Protein AF-A0A0Q5D3X7-F1 (afdb_monomer_lite)

Sequence (63 aa):
MIQEAIESGMARRELLETLGGLRISDFIPPHAGEPVADYAARATGELMVRYLAQDKDDTVPPV

Radius of gyration: 14.39 Å; chains: 1; boundi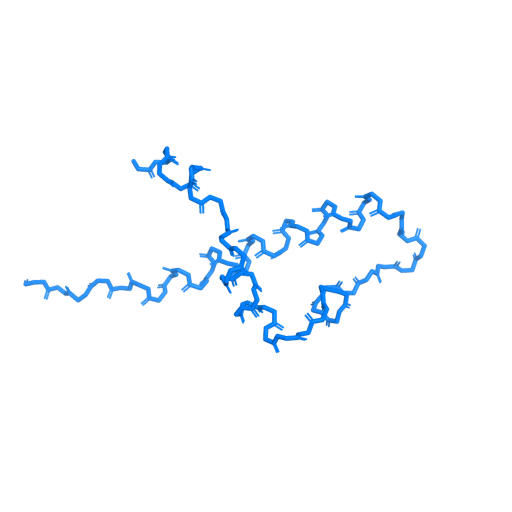ng box: 30×23×45 Å

pLDDT: mean 74.89, std 16.82, range [40.62, 96.19]

Structure (mmCIF, N/CA/C/O backbone):
data_AF-A0A0Q5D3X7-F1
#
_entry.id   AF-A0A0Q5D3X7-F1
#
loop_
_atom_site.group_PDB
_atom_site.id
_atom_site.type_symbol
_atom_site.label_atom_id
_atom_site.label_alt_id
_atom_site.label_comp_id
_atom_site.label_asym_id
_atom_site.label_entity_id
_atom_site.label_seq_id
_atom_site.pdbx_PDB_ins_code
_atom_site.Cartn_x
_atom_site.Cartn_y
_atom_site.Cartn_z
_atom_site.occupancy
_atom_site.B_iso_or_equiv
_atom_site.auth_seq_id
_atom_site.auth_comp_id
_atom_site.auth_asym_id
_atom_site.auth_atom_id
_atom_site.pdbx_PDB_model_num
ATOM 1 N N . MET A 1 1 ? 19.245 10.505 -16.145 1.00 49.94 1 MET A N 1
ATOM 2 C CA . MET A 1 1 ? 18.054 9.633 -16.136 1.00 49.94 1 MET A CA 1
ATOM 3 C C . MET A 1 1 ? 17.518 9.501 -14.710 1.00 49.94 1 MET A C 1
ATOM 5 O O . MET A 1 1 ? 17.665 8.464 -14.093 1.00 49.94 1 MET A O 1
ATOM 9 N N . ILE A 1 2 ? 16.980 10.582 -14.141 1.00 46.16 2 ILE A N 1
ATOM 10 C CA . ILE A 1 2 ? 16.214 10.550 -12.871 1.00 46.16 2 ILE A CA 1
ATOM 11 C C . ILE A 1 2 ? 14.844 11.191 -13.122 1.00 46.16 2 ILE A C 1
ATOM 13 O O . ILE A 1 2 ? 13.840 10.719 -12.613 1.00 46.16 2 ILE A O 1
ATOM 17 N N . GLN A 1 3 ? 14.799 12.201 -13.999 1.00 42.12 3 GLN A N 1
ATOM 18 C CA . GLN A 1 3 ? 13.575 12.861 -14.446 1.00 42.12 3 GLN A CA 1
ATOM 19 C C . GLN A 1 3 ? 12.539 11.890 -15.043 1.00 42.12 3 GLN A C 1
ATOM 21 O O . GLN A 1 3 ? 11.388 11.923 -14.627 1.00 42.12 3 GLN A O 1
ATOM 26 N N . GLU A 1 4 ? 12.951 10.970 -15.922 1.00 48.09 4 GLU A N 1
ATOM 27 C CA . GLU A 1 4 ? 12.046 9.958 -16.497 1.00 48.09 4 GLU A CA 1
ATOM 28 C C . GLU A 1 4 ? 11.529 8.961 -15.455 1.00 48.09 4 GLU A C 1
ATOM 30 O O . GLU A 1 4 ? 10.376 8.573 -15.532 1.00 48.09 4 GLU A O 1
ATOM 35 N N . ALA A 1 5 ? 12.319 8.603 -14.436 1.00 51.34 5 ALA A N 1
ATOM 36 C CA . ALA A 1 5 ? 11.858 7.735 -13.348 1.00 51.34 5 ALA A CA 1
ATOM 37 C C . ALA A 1 5 ? 10.872 8.452 -12.401 1.00 51.34 5 ALA A C 1
ATOM 39 O O . ALA A 1 5 ? 10.012 7.812 -11.801 1.00 51.34 5 ALA A O 1
ATOM 40 N N . ILE A 1 6 ? 10.975 9.784 -12.277 1.00 49.88 6 ILE A N 1
ATOM 41 C CA . ILE A 1 6 ? 10.036 10.617 -11.508 1.00 49.88 6 ILE A CA 1
ATOM 42 C C . ILE A 1 6 ? 8.721 10.818 -12.281 1.00 49.88 6 ILE A C 1
ATOM 44 O O . ILE A 1 6 ? 7.647 10.717 -11.693 1.00 49.88 6 ILE A O 1
ATOM 48 N N . GLU A 1 7 ? 8.788 11.066 -13.591 1.00 53.12 7 GLU A N 1
ATOM 49 C CA . GLU A 1 7 ? 7.614 11.132 -14.489 1.00 53.12 7 GLU A CA 1
ATOM 50 C C . GLU A 1 7 ? 6.971 9.748 -14.699 1.00 53.12 7 GLU A C 1
ATOM 52 O O . GLU A 1 7 ? 5.763 9.621 -14.884 1.00 53.12 7 GLU A O 1
ATOM 57 N N . SER A 1 8 ? 7.816 8.733 -14.555 1.00 55.59 8 SER A N 1
ATOM 58 C CA . SER A 1 8 ? 7.649 7.293 -14.428 1.00 55.59 8 SER A CA 1
ATOM 59 C C . SER A 1 8 ? 6.616 6.726 -13.470 1.00 55.59 8 SER A C 1
ATOM 61 O O . SER A 1 8 ? 6.226 5.575 -13.652 1.00 55.59 8 SER A O 1
ATOM 63 N N . GLY A 1 9 ? 6.292 7.471 -12.403 1.00 63.19 9 GLY A N 1
ATOM 64 C CA . GLY A 1 9 ? 5.753 6.921 -11.151 1.00 63.19 9 GLY A CA 1
ATOM 65 C C . GLY A 1 9 ? 4.827 5.718 -11.352 1.00 63.19 9 GLY A C 1
ATOM 66 O O . GLY A 1 9 ? 3.927 5.800 -12.180 1.00 63.19 9 GLY A O 1
ATOM 67 N N . MET A 1 10 ? 5.062 4.627 -10.605 1.00 68.94 10 MET A N 1
ATOM 68 C CA . MET A 1 10 ? 4.458 3.297 -10.815 1.00 68.94 10 MET A CA 1
ATOM 69 C C . MET A 1 10 ? 3.094 3.340 -11.505 1.00 68.94 10 MET A C 1
ATOM 71 O O . MET A 1 10 ? 2.088 3.788 -10.937 1.00 68.94 10 MET A O 1
ATOM 75 N N . ALA A 1 11 ? 3.052 2.834 -12.733 1.00 75.75 11 ALA A N 1
ATOM 76 C CA . ALA A 1 11 ? 1.828 2.764 -13.492 1.00 75.75 11 ALA A CA 1
ATOM 77 C C . ALA A 1 11 ? 0.837 1.828 -12.789 1.00 75.75 11 ALA A C 1
ATOM 79 O O . ALA A 1 11 ? 1.189 0.801 -12.208 1.00 75.75 11 ALA A O 1
ATOM 80 N N . ARG A 1 12 ? -0.462 2.124 -12.909 1.00 68.38 12 ARG A N 1
ATOM 81 C CA . ARG A 1 12 ? -1.530 1.294 -12.319 1.00 68.38 12 ARG A CA 1
ATOM 82 C C . ARG A 1 12 ? -1.428 -0.188 -12.713 1.00 68.38 12 ARG A C 1
ATOM 84 O O . ARG A 1 12 ? -1.830 -1.047 -11.937 1.00 68.38 12 ARG A O 1
ATOM 91 N N . ARG A 1 13 ? -0.946 -0.491 -13.920 1.00 73.25 13 ARG A N 1
ATOM 92 C CA . ARG A 1 13 ? -0.752 -1.870 -14.392 1.00 73.25 13 ARG A CA 1
ATOM 93 C C . ARG A 1 13 ? 0.391 -2.564 -13.647 1.00 73.25 13 ARG A C 1
ATOM 95 O O . ARG A 1 13 ? 0.172 -3.656 -13.146 1.00 73.25 13 ARG A O 1
ATOM 102 N N . GLU A 1 14 ? 1.528 -1.894 -13.494 1.00 71.56 14 GLU A N 1
ATOM 103 C CA . GLU A 1 14 ? 2.695 -2.394 -12.750 1.00 71.56 14 GLU A CA 1
ATOM 104 C C . GLU A 1 14 ? 2.353 -2.608 -11.272 1.00 71.56 14 GLU A C 1
ATOM 106 O O . GLU A 1 14 ? 2.753 -3.601 -10.671 1.00 71.56 14 GLU A O 1
ATOM 111 N N . LEU A 1 15 ? 1.524 -1.729 -10.697 1.00 72.38 15 LEU A N 1
ATOM 112 C CA . LEU A 1 15 ? 0.958 -1.918 -9.361 1.00 72.38 15 LEU A CA 1
ATOM 113 C C . LEU A 1 15 ? 0.115 -3.200 -9.273 1.00 72.38 15 LEU A C 1
ATOM 115 O O . LEU A 1 15 ? 0.259 -3.972 -8.330 1.00 72.38 15 LEU A O 1
ATOM 119 N N . LEU A 1 16 ? -0.784 -3.429 -10.235 1.00 73.75 16 LEU A N 1
ATOM 120 C CA . LEU A 1 16 ? -1.646 -4.616 -10.251 1.00 73.75 16 LEU A CA 1
ATOM 121 C C . LEU A 1 16 ? -0.852 -5.910 -10.459 1.00 73.75 16 LEU A C 1
ATOM 123 O O . LEU A 1 16 ? -1.177 -6.918 -9.834 1.00 73.75 16 LEU A O 1
ATOM 127 N N . GLU A 1 17 ? 0.178 -5.871 -11.303 1.00 79.38 17 GLU A N 1
ATOM 128 C CA . GLU A 1 17 ? 1.119 -6.972 -11.520 1.00 79.38 17 GLU A CA 1
ATOM 129 C C . GLU A 1 17 ? 1.925 -7.258 -10.250 1.00 79.38 17 GLU A C 1
ATOM 131 O O . GLU A 1 17 ? 1.947 -8.398 -9.790 1.00 79.38 17 GLU A O 1
ATOM 136 N N . THR A 1 18 ? 2.476 -6.219 -9.614 1.00 74.81 18 THR A N 1
ATOM 137 C CA . THR A 1 18 ? 3.208 -6.328 -8.340 1.00 74.81 18 THR A CA 1
ATOM 138 C C . THR A 1 18 ? 2.344 -6.940 -7.239 1.00 74.81 18 THR A C 1
ATOM 140 O O . THR A 1 18 ? 2.828 -7.731 -6.433 1.00 74.81 18 THR A O 1
ATOM 143 N N . LEU A 1 19 ? 1.058 -6.587 -7.198 1.00 78.75 19 LEU A N 1
ATOM 144 C CA . LEU A 1 19 ? 0.118 -7.114 -6.212 1.00 78.75 19 LEU A CA 1
ATOM 145 C C . LEU A 1 19 ? -0.420 -8.506 -6.562 1.00 78.75 19 LEU A C 1
ATOM 147 O O . LEU A 1 19 ? -0.986 -9.161 -5.690 1.00 78.75 19 LEU A O 1
ATOM 151 N N . GLY A 1 20 ? -0.308 -8.962 -7.812 1.00 81.56 20 GLY A N 1
ATOM 152 C CA . GLY A 1 20 ? -0.845 -10.258 -8.237 1.00 81.56 20 GLY A CA 1
ATOM 153 C C . GLY A 1 20 ? -2.346 -10.425 -7.959 1.00 81.56 20 GLY A C 1
ATOM 154 O O . GLY A 1 20 ? -2.805 -11.527 -7.673 1.00 81.56 20 GLY A O 1
ATOM 155 N N . GLY A 1 21 ? -3.113 -9.327 -7.976 1.00 78.44 21 GLY A N 1
ATOM 156 C CA . GLY A 1 21 ? -4.544 -9.317 -7.637 1.00 78.44 21 GLY A CA 1
ATOM 157 C C . GLY A 1 21 ? -4.874 -9.348 -6.136 1.00 78.44 21 GLY A C 1
ATOM 158 O O . GLY A 1 21 ? -6.054 -9.356 -5.782 1.00 78.44 21 GLY A O 1
ATOM 159 N N . LEU A 1 22 ? -3.871 -9.334 -5.256 1.00 81.56 22 LEU A N 1
ATOM 160 C CA . LEU A 1 22 ? -4.046 -9.238 -3.807 1.00 81.56 22 LEU A CA 1
ATOM 161 C C . LEU A 1 22 ? -4.234 -7.786 -3.353 1.00 81.56 22 LEU A C 1
ATOM 163 O O . LEU A 1 22 ? -3.921 -6.831 -4.070 1.00 81.56 22 LEU A O 1
ATOM 167 N N . ARG A 1 23 ? -4.749 -7.594 -2.135 1.00 84.12 23 ARG A N 1
ATOM 168 C CA . ARG A 1 23 ? -4.789 -6.265 -1.518 1.00 84.12 23 ARG A CA 1
ATOM 169 C C . ARG A 1 23 ? -3.403 -5.915 -0.990 1.00 84.12 23 ARG A C 1
ATOM 171 O O . ARG A 1 23 ? -2.659 -6.784 -0.545 1.00 84.12 23 ARG A O 1
ATOM 178 N N . ILE A 1 24 ? -3.094 -4.618 -0.930 1.00 84.38 24 ILE A N 1
ATOM 179 C CA . ILE A 1 24 ? -1.856 -4.128 -0.297 1.00 84.38 24 ILE A CA 1
ATOM 180 C C . ILE A 1 24 ? -1.733 -4.660 1.140 1.00 84.38 24 ILE A C 1
ATOM 182 O O . ILE A 1 24 ? -0.645 -5.042 1.546 1.00 84.38 24 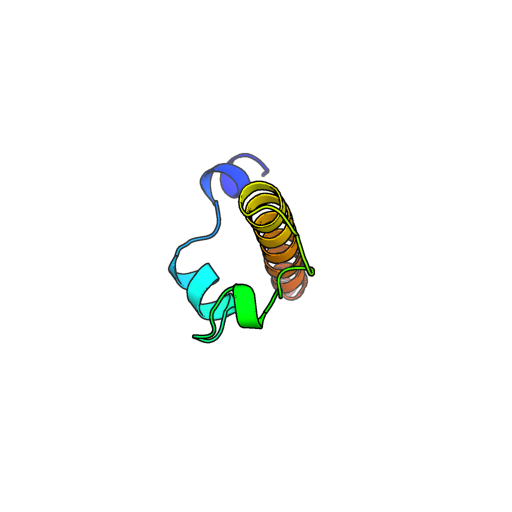ILE A O 1
ATOM 186 N N . SER A 1 25 ? -2.844 -4.785 1.874 1.00 87.81 25 SER A N 1
ATOM 187 C CA . SER A 1 25 ? -2.880 -5.351 3.232 1.00 87.81 25 SER A CA 1
ATOM 188 C C . SER A 1 25 ? -2.514 -6.829 3.322 1.00 87.81 25 SER A C 1
ATOM 190 O O . SER A 1 25 ? -2.094 -7.278 4.382 1.00 87.81 25 SER A O 1
ATOM 192 N N . ASP A 1 26 ? -2.680 -7.582 2.237 1.00 88.44 26 ASP A N 1
ATOM 193 C CA . ASP A 1 26 ? -2.306 -8.996 2.187 1.00 88.44 26 ASP A CA 1
ATOM 194 C C . ASP A 1 26 ? -0.794 -9.141 1.940 1.00 88.44 26 ASP A C 1
ATOM 196 O O . ASP A 1 26 ? -0.173 -10.110 2.369 1.00 88.44 26 ASP A O 1
ATOM 200 N N . PHE A 1 27 ? -0.196 -8.152 1.268 1.00 85.88 27 PHE A N 1
ATOM 201 C CA . PHE A 1 27 ? 1.226 -8.114 0.917 1.00 85.88 27 PHE A CA 1
ATOM 202 C C . PHE A 1 27 ? 2.090 -7.438 1.987 1.00 85.88 27 PHE A C 1
ATOM 204 O O . PHE A 1 27 ? 3.226 -7.837 2.245 1.00 85.88 27 PHE A O 1
ATOM 211 N N . ILE A 1 28 ? 1.541 -6.382 2.581 1.00 90.12 28 ILE A N 1
ATOM 212 C CA . ILE A 1 28 ? 2.139 -5.546 3.611 1.00 90.12 28 ILE A CA 1
ATOM 213 C C . ILE A 1 28 ? 1.066 -5.386 4.692 1.00 90.12 28 ILE A C 1
ATOM 215 O O . ILE A 1 28 ? 0.229 -4.476 4.611 1.00 90.12 28 ILE A O 1
ATOM 219 N N . PRO A 1 29 ? 1.030 -6.294 5.679 1.00 93.12 29 PRO A N 1
ATOM 220 C CA . PRO A 1 29 ? 0.024 -6.247 6.725 1.00 93.12 29 PRO A CA 1
ATOM 221 C C . PRO A 1 29 ? 0.233 -5.024 7.630 1.00 93.12 29 PRO A C 1
ATOM 223 O O . PRO A 1 29 ? 1.378 -4.626 7.883 1.00 93.12 29 PRO A O 1
ATOM 226 N N . PRO A 1 30 ? -0.854 -4.403 8.119 1.00 93.62 30 PRO A N 1
ATOM 227 C CA . PRO A 1 30 ? -0.755 -3.355 9.123 1.00 93.62 30 PRO A CA 1
ATOM 228 C C . PRO A 1 30 ? -0.265 -3.932 10.454 1.00 93.62 30 PRO A C 1
ATOM 230 O O . PRO A 1 30 ? -0.587 -5.069 10.813 1.00 93.62 30 PRO A O 1
ATOM 233 N N . HIS A 1 31 ? 0.481 -3.137 11.213 1.00 95.25 31 HIS A N 1
ATOM 234 C CA . HIS A 1 31 ? 0.810 -3.491 12.590 1.00 95.25 31 HIS A CA 1
ATOM 235 C C . HIS A 1 31 ? -0.395 -3.262 13.513 1.00 95.25 31 HIS A C 1
ATOM 237 O O . HIS A 1 31 ? -1.279 -2.445 13.244 1.00 95.25 31 HIS A O 1
ATOM 243 N N . ALA A 1 32 ? -0.439 -3.979 14.637 1.00 94.56 32 ALA A N 1
ATOM 244 C CA . ALA A 1 32 ? -1.499 -3.796 15.622 1.00 94.56 32 ALA A CA 1
ATOM 245 C C . ALA A 1 32 ? -1.472 -2.364 16.186 1.00 94.56 32 ALA A C 1
ATOM 247 O O . ALA A 1 32 ? -0.458 -1.923 16.723 1.00 94.56 32 ALA A O 1
ATOM 248 N N . GLY A 1 33 ? -2.595 -1.651 16.069 1.00 95.81 33 GLY A N 1
ATOM 249 C CA . G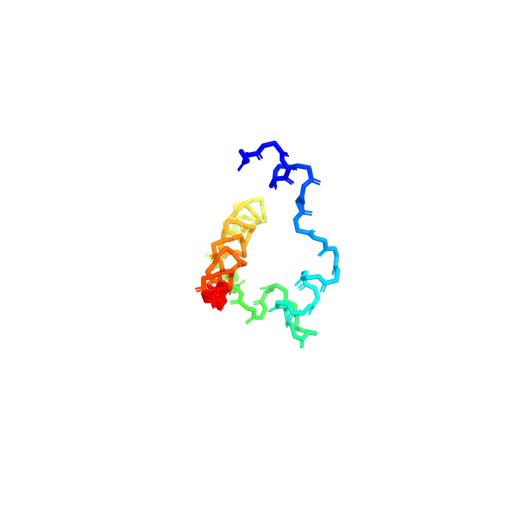LY A 1 33 ? -2.719 -0.265 16.532 1.00 95.81 33 GLY A CA 1
ATOM 250 C C . GLY A 1 33 ? -2.028 0.775 15.644 1.00 95.81 33 GLY A C 1
ATOM 251 O O . GLY A 1 33 ? -1.962 1.935 16.040 1.00 95.81 33 GLY A O 1
ATOM 252 N N . GLU A 1 34 ? -1.531 0.389 14.466 1.00 96.06 34 GLU A N 1
ATOM 253 C CA . GLU A 1 34 ? -0.913 1.315 13.514 1.00 96.06 34 GLU A CA 1
ATOM 254 C C . GLU A 1 34 ? -1.950 2.322 12.987 1.00 96.06 34 GLU A C 1
ATOM 256 O O . GLU A 1 34 ? -2.996 1.914 12.464 1.00 96.06 34 GLU A O 1
ATOM 261 N N . PRO A 1 35 ? -1.698 3.639 13.102 1.00 96.19 35 PRO A N 1
ATOM 262 C CA . PRO A 1 35 ? -2.544 4.643 12.477 1.00 96.19 35 PRO A CA 1
ATOM 263 C C . PRO A 1 35 ? -2.587 4.469 10.958 1.00 96.19 35 PRO A C 1
ATOM 265 O O . PRO A 1 35 ? -1.586 4.155 10.318 1.00 96.19 35 PRO A O 1
ATOM 268 N N . VAL A 1 36 ? -3.744 4.746 10.353 1.00 91.19 36 VAL A N 1
ATOM 269 C CA . VAL A 1 36 ? -3.951 4.573 8.902 1.00 91.19 36 VAL A CA 1
ATOM 270 C C . VAL A 1 36 ? -2.944 5.377 8.071 1.00 91.19 36 VAL A C 1
ATOM 272 O O . VAL A 1 36 ? -2.473 4.891 7.046 1.00 91.19 36 VAL A O 1
ATOM 275 N N . ALA A 1 37 ? -2.599 6.592 8.507 1.00 89.38 37 ALA A N 1
ATOM 276 C CA . ALA A 1 37 ? -1.624 7.435 7.816 1.00 89.38 37 ALA A CA 1
ATOM 277 C C . ALA A 1 37 ? -0.211 6.827 7.842 1.00 89.38 37 ALA A C 1
ATOM 279 O O . ALA A 1 37 ? 0.473 6.818 6.818 1.00 89.38 37 ALA A O 1
ATOM 280 N N . ASP A 1 38 ? 0.185 6.258 8.982 1.00 93.88 38 ASP A N 1
ATOM 281 C CA . ASP A 1 38 ? 1.497 5.633 9.168 1.00 93.88 38 ASP A CA 1
ATOM 282 C C . ASP A 1 38 ? 1.596 4.341 8.351 1.00 93.88 38 ASP A C 1
ATOM 284 O O . ASP A 1 38 ? 2.585 4.118 7.647 1.00 93.88 38 ASP A O 1
ATOM 288 N N . TYR A 1 39 ? 0.520 3.546 8.348 1.00 93.06 39 TYR A N 1
ATOM 289 C CA . TYR A 1 39 ? 0.391 2.378 7.483 1.00 93.06 39 TYR A CA 1
ATOM 290 C C . TYR A 1 39 ? 0.534 2.753 6.006 1.00 93.06 39 TYR A C 1
ATOM 292 O O . TYR A 1 39 ? 1.317 2.135 5.288 1.00 93.06 39 TYR A O 1
ATOM 300 N N . ALA A 1 40 ? -0.189 3.777 5.543 1.00 86.94 40 ALA A N 1
ATOM 301 C CA . ALA A 1 40 ? -0.155 4.194 4.145 1.00 86.94 40 ALA A CA 1
ATOM 302 C C . ALA A 1 40 ? 1.251 4.641 3.714 1.00 86.94 40 ALA A C 1
ATOM 304 O O . ALA A 1 40 ? 1.716 4.249 2.640 1.00 86.94 40 ALA A O 1
ATOM 305 N N . ALA A 1 41 ? 1.947 5.410 4.555 1.00 87.69 41 ALA A N 1
ATOM 306 C CA . ALA A 1 41 ? 3.312 5.850 4.287 1.00 87.69 41 ALA A CA 1
ATOM 307 C C . ALA A 1 41 ? 4.284 4.662 4.200 1.00 87.69 41 ALA A C 1
ATOM 309 O O . ALA A 1 41 ? 5.019 4.530 3.218 1.00 87.69 41 ALA A O 1
ATOM 310 N N . ARG A 1 42 ? 4.246 3.758 5.187 1.00 93.88 42 ARG A N 1
ATOM 311 C CA . ARG A 1 42 ? 5.103 2.566 5.224 1.00 93.88 42 ARG A CA 1
ATOM 312 C C . ARG A 1 42 ? 4.823 1.625 4.057 1.00 93.88 42 ARG A C 1
ATOM 314 O O . ARG A 1 42 ? 5.752 1.235 3.355 1.00 93.88 42 ARG A O 1
ATOM 321 N N . ALA A 1 43 ? 3.554 1.295 3.823 1.00 90.12 43 ALA A N 1
ATOM 322 C CA . ALA A 1 43 ? 3.155 0.374 2.767 1.00 90.12 43 ALA A CA 1
ATOM 323 C C . ALA A 1 43 ? 3.539 0.899 1.378 1.00 90.12 43 ALA A C 1
ATOM 325 O O . ALA A 1 43 ? 4.017 0.135 0.544 1.00 90.12 43 ALA A O 1
ATOM 326 N N . THR A 1 44 ? 3.414 2.209 1.148 1.00 86.19 44 THR A N 1
ATOM 327 C CA . THR A 1 44 ? 3.875 2.840 -0.097 1.00 86.19 44 THR A CA 1
ATOM 328 C C . THR A 1 44 ? 5.391 2.715 -0.259 1.00 86.19 44 THR A C 1
ATOM 330 O O . THR A 1 44 ?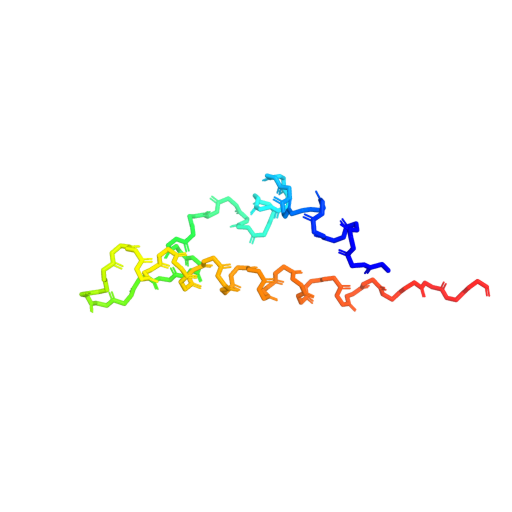 5.865 2.339 -1.330 1.00 86.19 44 THR A O 1
ATOM 333 N N . GLY A 1 45 ? 6.160 2.981 0.802 1.00 87.56 45 GLY A N 1
ATOM 334 C CA . GLY A 1 45 ? 7.619 2.849 0.777 1.00 87.56 45 GLY A CA 1
ATOM 335 C C . GLY A 1 45 ? 8.081 1.416 0.504 1.00 87.56 45 GLY A C 1
ATOM 336 O O . GLY A 1 45 ? 8.916 1.188 -0.369 1.00 87.56 45 GLY A O 1
ATOM 337 N N . GLU A 1 46 ? 7.502 0.434 1.195 1.00 89.88 46 GLU A N 1
ATOM 338 C CA . GLU A 1 46 ? 7.812 -0.984 0.986 1.00 89.88 46 GLU A CA 1
ATOM 339 C C . GLU A 1 46 ? 7.450 -1.460 -0.427 1.00 89.88 46 GLU A C 1
ATOM 341 O O . GLU A 1 46 ? 8.202 -2.222 -1.038 1.00 89.88 46 GLU A O 1
ATOM 346 N N . LEU A 1 47 ? 6.326 -0.988 -0.969 1.00 85.94 47 LEU A N 1
ATOM 347 C CA . LEU A 1 47 ? 5.902 -1.305 -2.328 1.00 85.94 47 LEU A CA 1
ATOM 348 C C . LEU A 1 47 ? 6.864 -0.722 -3.376 1.00 85.94 47 LEU A C 1
ATOM 350 O O . LEU A 1 47 ? 7.227 -1.420 -4.320 1.00 85.94 47 LEU A O 1
ATOM 354 N N . MET A 1 48 ? 7.339 0.513 -3.182 1.00 82.62 48 MET A N 1
ATOM 355 C CA . MET A 1 48 ? 8.355 1.128 -4.047 1.00 82.62 48 MET A CA 1
ATOM 356 C C . MET A 1 48 ? 9.686 0.383 -4.011 1.00 82.62 48 MET A C 1
ATOM 358 O O . MET A 1 48 ? 10.280 0.148 -5.059 1.00 82.62 48 MET A O 1
ATOM 362 N N . VAL A 1 49 ? 10.148 -0.037 -2.831 1.00 85.12 49 VAL A N 1
ATOM 363 C CA . VAL A 1 49 ? 11.382 -0.832 -2.716 1.00 85.12 49 VAL A CA 1
ATOM 364 C C . VAL A 1 49 ? 11.259 -2.144 -3.489 1.00 85.12 49 VAL A C 1
ATOM 366 O O . VAL A 1 49 ? 12.194 -2.529 -4.187 1.00 85.12 49 VAL A O 1
ATOM 369 N N . ARG A 1 50 ? 10.108 -2.819 -3.397 1.00 82.38 50 ARG A N 1
ATOM 370 C CA . ARG A 1 50 ? 9.856 -4.067 -4.132 1.00 82.38 50 ARG A CA 1
ATOM 371 C C . ARG A 1 50 ? 9.812 -3.842 -5.639 1.00 82.38 50 ARG A C 1
ATOM 373 O O . ARG A 1 50 ? 10.428 -4.613 -6.361 1.00 82.38 50 ARG A O 1
ATOM 380 N N . TYR A 1 51 ? 9.140 -2.787 -6.092 1.00 77.88 51 TYR A N 1
ATOM 381 C CA . TYR A 1 51 ? 9.106 -2.398 -7.502 1.00 77.88 51 TYR A CA 1
ATOM 382 C C . TYR A 1 51 ? 10.514 -2.151 -8.059 1.00 77.88 51 TYR A C 1
ATOM 384 O O . TYR A 1 51 ? 10.922 -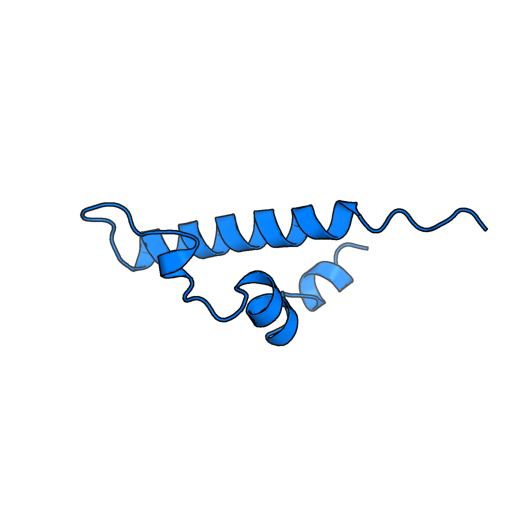2.789 -9.021 1.00 77.88 51 TYR A O 1
ATOM 392 N N . LEU A 1 52 ? 11.313 -1.325 -7.378 1.00 79.94 52 LEU A N 1
ATOM 393 C CA . LEU A 1 52 ? 12.695 -1.036 -7.781 1.00 79.94 52 LEU A CA 1
ATOM 394 C C . LEU A 1 52 ? 13.624 -2.259 -7.699 1.00 79.94 52 LEU A C 1
ATOM 396 O O . LEU A 1 52 ? 14.677 -2.282 -8.332 1.00 79.94 52 LEU A O 1
ATOM 400 N N . ALA A 1 53 ? 13.279 -3.265 -6.893 1.00 81.44 53 ALA A N 1
ATOM 401 C CA . ALA A 1 53 ? 14.029 -4.513 -6.826 1.00 81.44 53 ALA A CA 1
ATOM 402 C C . ALA A 1 53 ? 13.723 -5.457 -8.001 1.00 81.44 53 ALA A C 1
ATOM 404 O O . ALA A 1 53 ? 14.596 -6.251 -8.341 1.00 81.44 53 ALA A O 1
ATOM 405 N N . GLN A 1 54 ? 12.536 -5.372 -8.614 1.00 71.50 54 GLN A N 1
ATOM 406 C CA . GLN A 1 54 ? 12.178 -6.158 -9.806 1.00 71.50 54 GLN A CA 1
ATOM 407 C C . GLN A 1 54 ? 12.934 -5.675 -11.053 1.00 71.50 54 GLN A C 1
ATOM 409 O O . GLN A 1 54 ? 13.341 -6.487 -11.874 1.00 71.50 54 GLN A O 1
ATOM 414 N N . ASP A 1 55 ? 13.224 -4.376 -11.133 1.00 62.28 55 ASP A N 1
ATOM 415 C CA . ASP A 1 55 ? 13.959 -3.740 -12.240 1.00 62.28 55 ASP A CA 1
ATOM 416 C C . ASP A 1 55 ? 15.451 -4.152 -12.314 1.00 62.28 55 ASP A C 1
ATOM 418 O O . ASP A 1 55 ? 16.171 -3.820 -13.249 1.00 62.28 55 ASP A O 1
ATOM 422 N N . LYS A 1 56 ? 15.960 -4.904 -11.325 1.00 54.06 56 LYS A N 1
ATOM 423 C CA . LYS A 1 56 ? 17.340 -5.429 -11.338 1.00 54.06 56 LYS A CA 1
ATOM 424 C C . LYS A 1 56 ? 17.544 -6.651 -12.236 1.00 54.06 56 LYS A C 1
ATOM 426 O O . LYS A 1 56 ? 18.701 -7.000 -12.474 1.00 54.06 56 LYS A O 1
ATOM 431 N N . ASP A 1 57 ? 16.471 -7.267 -12.729 1.00 51.47 57 ASP A N 1
ATOM 432 C CA . ASP A 1 57 ? 16.546 -8.351 -13.717 1.00 51.47 57 ASP A CA 1
ATOM 433 C C . ASP A 1 57 ? 16.604 -7.835 -15.171 1.00 51.47 57 ASP A C 1
ATOM 435 O O . ASP A 1 57 ? 16.862 -8.619 -16.086 1.00 51.47 57 ASP A O 1
ATOM 439 N N . ASP A 1 58 ? 16.508 -6.517 -15.393 1.00 49.00 58 ASP A N 1
ATOM 440 C CA . ASP A 1 58 ? 16.826 -5.861 -16.670 1.00 49.00 58 ASP A CA 1
ATOM 441 C C . ASP A 1 58 ? 18.354 -5.740 -16.858 1.00 49.00 58 ASP A C 1
ATOM 443 O O . ASP A 1 58 ? 18.937 -4.677 -17.090 1.00 49.00 58 ASP A O 1
ATOM 447 N N . THR A 1 59 ? 19.063 -6.869 -16.784 1.00 47.25 59 THR A N 1
ATOM 448 C CA . THR A 1 59 ? 20.384 -6.959 -17.408 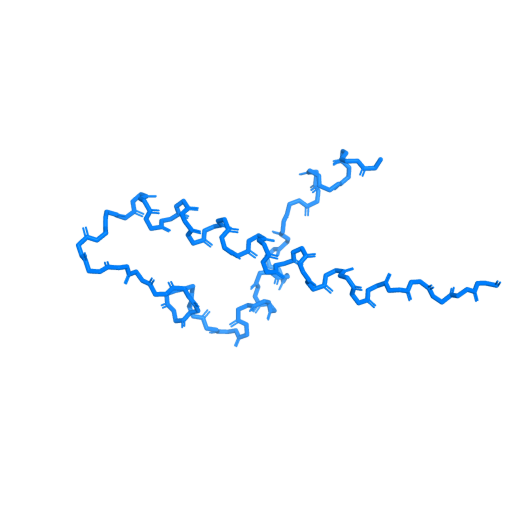1.00 47.25 59 THR A CA 1
ATOM 449 C C . THR A 1 59 ? 20.181 -6.930 -18.917 1.00 47.25 59 THR A C 1
ATOM 451 O O . THR A 1 59 ? 19.909 -7.957 -19.538 1.00 47.25 59 THR A O 1
ATOM 454 N N . VAL A 1 60 ? 20.298 -5.737 -19.502 1.00 50.91 60 VAL A N 1
ATOM 455 C CA . VAL A 1 60 ? 20.402 -5.532 -20.950 1.00 50.91 60 VAL A CA 1
ATOM 456 C C . VAL A 1 60 ? 21.412 -6.547 -21.514 1.00 50.91 60 VAL A C 1
ATOM 458 O O . VAL A 1 60 ? 22.566 -6.547 -21.069 1.00 50.91 60 VAL A O 1
ATOM 461 N N . PRO A 1 61 ? 21.027 -7.427 -22.461 1.00 40.62 61 PRO A N 1
ATOM 462 C CA . PRO A 1 61 ? 21.980 -8.321 -23.105 1.00 40.62 61 PRO A CA 1
ATOM 463 C C . PRO A 1 61 ? 23.057 -7.482 -23.806 1.00 40.62 61 PRO A C 1
ATOM 465 O O . PRO A 1 61 ? 22.709 -6.478 -24.434 1.00 40.62 61 PRO A O 1
ATOM 468 N N . PRO A 1 62 ? 24.348 -7.851 -23.724 1.00 46.53 62 PRO A N 1
ATOM 469 C CA . PRO A 1 62 ? 25.383 -7.113 -24.431 1.00 46.53 62 PRO A CA 1
ATOM 470 C C . PRO A 1 62 ? 25.123 -7.208 -25.942 1.00 46.53 62 PRO A C 1
ATOM 472 O O . PRO A 1 62 ? 24.914 -8.304 -26.467 1.00 46.53 62 PRO A O 1
ATOM 475 N N . VAL A 1 63 ? 25.099 -6.044 -26.599 1.00 56.34 63 VAL A N 1
ATOM 476 C CA . VAL A 1 63 ? 25.088 -5.887 -28.065 1.00 56.34 63 VAL A CA 1
ATOM 477 C C . VAL A 1 63 ? 26.389 -6.357 -28.698 1.00 56.34 63 VAL A C 1
ATOM 479 O O . VAL A 1 63 ? 27.459 -6.143 -28.082 1.00 56.34 63 VAL A O 1
#

Secondary structure (DSSP, 8-state):
--HHHHHT---HHHHHHHHTT--HHHHSPPPTT--HHHHHHHHHHHHHHHHHHHGGG------

Foldseek 3Di:
DVVCVVVVPQDPVNVCVLCVNPDLCVVQPDDVPDDPVNSVVVSVVVSVVSSVVVCVVPPPDDD